Protein AF-A0A3A9BJT8-F1 (afdb_monomer)

Secondary structure (DSSP, 8-state):
-HHHHHHHHHHHHHHHHHHHHHHHHHHTT-EETTEEHHHHHHHHTT-HHHHHHHHHHHHHHHHHHHHHHHHHH-

Solvent-accessible surface area (backbone atoms only — not comparable to full-atom values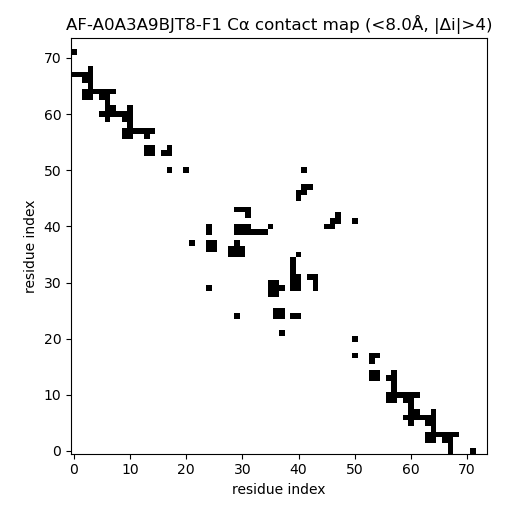): 3753 Å² total; per-residue (Å²): 101,72,48,31,54,50,12,49,53,43,22,48,53,21,49,53,52,54,49,52,53,49,49,53,13,66,74,62,67,24,65,28,98,88,35,61,39,65,65,5,29,25,67,59,67,69,42,49,65,61,51,53,50,28,53,49,40,26,53,51,11,50,52,38,27,52,49,34,52,55,67,70,74,109

Foldseek 3Di:
DVQLVQLVVQLVVLVVVLVVLQVVQVVVQAADPNDGGSVSSCVVVVCVVVNVVSVVSNVSSVVSNVVVVVVVVD

Mean predicted aligned error: 6.65 Å

Radius of gyration: 15.93 Å; Cα contacts (8 Å, |Δi|>4): 86; chains: 1; bounding box: 35×14×47 Å

pLDDT: mean 80.3, std 8.97, range [51.66, 92.5]

Sequence (74 aa):
MKKIFCGAVVALIGVIYSIALMVLATVNDVYSNGLSGLWGLLQGYDVELPFIISLGVVIVGILVCIWGVFEKKK

Structure (mmCIF, N/CA/C/O backbone):
data_AF-A0A3A9BJT8-F1
#
_entry.id   AF-A0A3A9BJT8-F1
#
loop_
_atom_site.group_PDB
_atom_site.id
_atom_site.type_symbol
_atom_site.label_atom_id
_atom_site.label_alt_id
_atom_site.label_comp_id
_atom_site.label_asym_id
_atom_site.label_entity_id
_atom_site.label_seq_id
_atom_site.pdbx_PDB_ins_code
_atom_site.Cartn_x
_atom_site.Cartn_y
_atom_site.Cartn_z
_atom_site.occupancy
_atom_site.B_iso_or_equiv
_atom_site.auth_seq_id
_atom_site.auth_comp_id
_atom_site.auth_asym_id
_atom_site.auth_atom_id
_atom_site.pdbx_PDB_model_num
ATOM 1 N N . MET A 1 1 ? -8.428 -1.463 22.160 1.00 61.69 1 MET A N 1
ATOM 2 C CA . MET A 1 1 ? -7.070 -0.921 21.901 1.00 61.69 1 MET A CA 1
ATOM 3 C C . MET A 1 1 ? -6.256 -1.858 21.019 1.00 61.69 1 MET A C 1
ATOM 5 O O . MET A 1 1 ? -5.774 -1.396 20.000 1.00 61.69 1 MET A O 1
ATOM 9 N N . LYS A 1 2 ? -6.192 -3.168 21.317 1.00 74.12 2 LYS A N 1
ATOM 10 C CA . LYS A 1 2 ? -5.471 -4.159 20.488 1.00 74.12 2 LYS A CA 1
ATOM 11 C C . LYS A 1 2 ? -5.851 -4.145 18.992 1.00 74.12 2 LYS A C 1
ATOM 13 O O . LYS A 1 2 ? -4.965 -4.169 18.150 1.00 74.12 2 LYS A O 1
ATOM 18 N N . LYS A 1 3 ? -7.146 -4.032 18.662 1.00 73.69 3 LYS A N 1
ATOM 19 C CA . LYS A 1 3 ? -7.638 -4.003 17.267 1.00 73.69 3 LYS A CA 1
ATOM 20 C C . LYS A 1 3 ? -7.216 -2.747 16.491 1.00 73.69 3 LYS A C 1
ATOM 22 O O . LYS A 1 3 ? -6.837 -2.856 15.337 1.00 73.69 3 LYS A O 1
ATOM 27 N N . ILE A 1 4 ? -7.201 -1.584 17.149 1.00 81.38 4 ILE A N 1
ATOM 28 C CA . ILE A 1 4 ? -6.760 -0.314 16.545 1.00 81.38 4 ILE A CA 1
ATOM 29 C C . ILE A 1 4 ? -5.261 -0.376 16.228 1.00 81.38 4 ILE A C 1
ATOM 31 O O . ILE A 1 4 ? -4.846 -0.018 15.135 1.00 81.38 4 ILE A O 1
ATOM 35 N N . PHE A 1 5 ? -4.455 -0.892 17.161 1.00 83.62 5 PHE A N 1
ATOM 36 C CA . PHE A 1 5 ? -3.022 -1.082 16.931 1.00 83.62 5 PHE A CA 1
ATOM 37 C C . PHE A 1 5 ? -2.757 -2.072 15.787 1.00 83.62 5 PHE A C 1
ATOM 39 O O . PHE A 1 5 ? -1.942 -1.801 14.915 1.00 83.62 5 PHE A O 1
ATOM 46 N N . CYS A 1 6 ? -3.494 -3.185 15.743 1.00 83.88 6 CYS A N 1
ATOM 47 C CA . CYS A 1 6 ? -3.376 -4.171 14.671 1.00 83.88 6 CYS A CA 1
ATOM 48 C C . CYS A 1 6 ? -3.744 -3.585 13.297 1.00 83.88 6 CYS A C 1
ATOM 50 O O . CYS A 1 6 ? -2.963 -3.715 12.359 1.00 83.88 6 CYS A O 1
ATOM 52 N N . GLY A 1 7 ? -4.871 -2.872 13.191 1.00 84.38 7 GLY A N 1
ATOM 53 C CA . GLY A 1 7 ? -5.263 -2.201 11.949 1.00 84.38 7 GLY A CA 1
ATOM 54 C C . GLY A 1 7 ? -4.247 -1.148 11.497 1.00 84.38 7 GLY A C 1
ATOM 55 O O . GLY A 1 7 ? -3.932 -1.071 10.312 1.00 84.38 7 GLY A O 1
ATOM 56 N N . ALA A 1 8 ? -3.663 -0.397 12.439 1.00 85.88 8 ALA A N 1
ATOM 57 C CA . ALA A 1 8 ? -2.655 0.616 12.139 1.00 85.88 8 ALA A CA 1
ATOM 58 C C . ALA A 1 8 ? -1.360 -0.005 11.597 1.00 85.88 8 ALA A C 1
ATOM 60 O O . ALA A 1 8 ? -0.801 0.507 10.633 1.00 85.88 8 ALA A O 1
ATOM 61 N N . VAL A 1 9 ? -0.911 -1.128 12.169 1.00 90.44 9 VAL A N 1
ATOM 62 C CA . VAL A 1 9 ? 0.261 -1.868 11.669 1.00 90.44 9 VAL A CA 1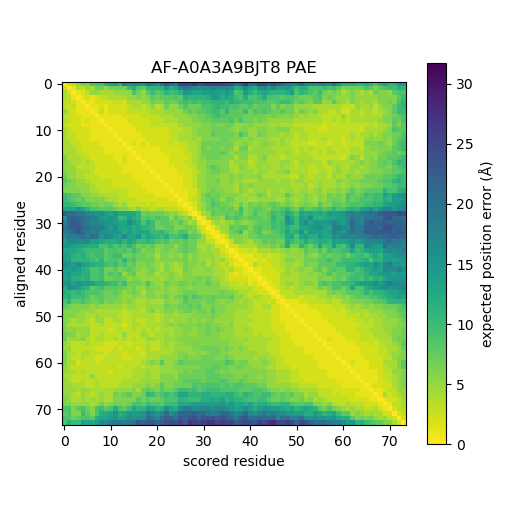
ATOM 63 C C . VAL A 1 9 ? 0.006 -2.407 10.260 1.00 90.44 9 VAL A C 1
ATOM 65 O O . VAL A 1 9 ? 0.854 -2.249 9.388 1.00 90.44 9 VAL A O 1
ATOM 68 N N . VAL A 1 10 ? -1.171 -2.986 10.007 1.00 88.44 10 VAL A N 1
ATOM 69 C CA . VAL A 1 10 ? -1.538 -3.502 8.676 1.00 88.44 10 VAL A CA 1
ATOM 70 C C . VAL A 1 10 ? -1.588 -2.376 7.639 1.00 88.44 10 VAL A C 1
ATOM 72 O O . VAL A 1 10 ? -1.025 -2.514 6.554 1.00 88.44 10 VAL A O 1
ATOM 75 N N . ALA A 1 11 ? -2.188 -1.234 7.987 1.00 88.31 11 ALA A N 1
ATOM 76 C CA . ALA A 1 11 ? -2.217 -0.066 7.112 1.00 88.31 11 ALA A CA 1
ATOM 77 C C . ALA A 1 11 ? -0.807 0.487 6.844 1.00 88.31 11 ALA A C 1
ATOM 79 O O . ALA A 1 11 ? -0.481 0.799 5.702 1.00 88.31 11 ALA A O 1
ATOM 80 N N . LEU A 1 12 ? 0.053 0.555 7.868 1.00 89.94 12 LEU A N 1
ATOM 81 C CA . LEU A 1 12 ? 1.443 0.999 7.726 1.00 89.94 12 LEU A CA 1
ATOM 82 C C . LEU A 1 12 ? 2.242 0.116 6.767 1.00 89.94 12 LEU A C 1
ATOM 84 O O . LEU A 1 12 ? 2.984 0.647 5.948 1.00 89.94 12 LEU A O 1
ATOM 88 N N . ILE A 1 13 ? 2.074 -1.206 6.827 1.00 90.50 13 ILE A N 1
ATOM 89 C CA . ILE A 1 13 ? 2.769 -2.133 5.922 1.00 90.50 13 ILE A CA 1
ATOM 90 C C . ILE A 1 13 ? 2.377 -1.862 4.463 1.00 90.50 13 ILE A C 1
ATOM 92 O O . ILE A 1 13 ? 3.257 -1.742 3.611 1.00 90.50 13 ILE A O 1
ATOM 96 N N . GLY A 1 14 ? 1.080 -1.700 4.179 1.00 87.06 14 GLY A N 1
ATOM 97 C CA . GLY A 1 14 ? 0.612 -1.366 2.830 1.00 87.06 14 GLY A CA 1
ATOM 98 C C . GLY A 1 14 ? 1.116 0.002 2.350 1.00 87.06 14 GLY A C 1
ATOM 99 O O . GLY A 1 14 ? 1.549 0.148 1.211 1.00 87.06 14 GLY A O 1
ATOM 100 N N . VAL A 1 15 ? 1.159 1.004 3.234 1.00 88.81 15 VAL A N 1
ATOM 101 C CA . VAL A 1 15 ? 1.710 2.328 2.898 1.00 88.81 15 VAL A CA 1
ATOM 102 C C . VAL A 1 15 ? 3.206 2.253 2.581 1.00 88.81 15 VAL A C 1
ATOM 104 O O . VAL A 1 15 ? 3.635 2.810 1.573 1.00 88.81 15 VAL A O 1
ATOM 107 N N . ILE A 1 16 ? 3.997 1.544 3.394 1.00 91.62 16 ILE A N 1
ATOM 108 C CA . ILE A 1 16 ? 5.440 1.366 3.161 1.00 91.62 16 ILE A CA 1
ATOM 109 C C . ILE A 1 16 ? 5.681 0.698 1.805 1.00 91.62 16 ILE A C 1
ATOM 111 O O . ILE A 1 16 ? 6.537 1.149 1.043 1.00 91.62 16 ILE A O 1
ATOM 115 N N . TYR A 1 17 ? 4.901 -0.333 1.479 1.00 87.38 17 TYR A N 1
ATOM 116 C CA . TYR A 1 17 ? 5.005 -1.027 0.199 1.00 87.38 17 TYR A CA 1
ATOM 117 C C . TYR A 1 17 ? 4.690 -0.103 -0.990 1.00 87.38 17 TYR A C 1
ATOM 119 O O . TYR A 1 17 ? 5.445 -0.057 -1.961 1.00 87.38 17 TYR A O 1
ATOM 127 N N . SER A 1 18 ? 3.631 0.704 -0.891 1.00 84.69 18 SER A N 1
ATOM 128 C CA . SER A 1 18 ? 3.275 1.681 -1.927 1.00 84.69 18 SER A CA 1
ATOM 129 C C . SER A 1 18 ? 4.345 2.766 -2.112 1.00 84.69 18 SER A C 1
ATOM 131 O O . SER A 1 18 ? 4.656 3.132 -3.245 1.00 84.69 18 SER A O 1
ATOM 133 N N . ILE A 1 19 ? 4.953 3.251 -1.021 1.00 87.00 19 ILE A N 1
ATOM 134 C CA . ILE A 1 19 ? 6.059 4.222 -1.084 1.00 87.00 19 ILE A CA 1
ATOM 135 C C . ILE A 1 19 ? 7.283 3.598 -1.760 1.00 87.00 19 ILE A C 1
ATOM 137 O O . ILE A 1 19 ? 7.886 4.235 -2.619 1.00 87.00 19 ILE A O 1
ATOM 141 N N . ALA A 1 20 ? 7.635 2.354 -1.423 1.00 86.56 20 ALA A N 1
ATOM 142 C CA . ALA A 1 20 ? 8.770 1.663 -2.031 1.00 86.56 20 ALA A CA 1
ATOM 143 C C . ALA A 1 20 ? 8.618 1.537 -3.557 1.00 86.56 20 ALA A C 1
ATOM 145 O O . ALA A 1 20 ? 9.564 1.825 -4.289 1.00 86.56 20 ALA A O 1
ATOM 146 N N . LEU A 1 21 ? 7.420 1.191 -4.043 1.00 81.25 21 LEU A N 1
ATOM 147 C CA . LEU A 1 21 ? 7.129 1.132 -5.480 1.00 81.25 21 LEU A CA 1
ATOM 148 C C . LEU A 1 21 ? 7.222 2.508 -6.155 1.00 81.25 21 LEU A C 1
ATOM 150 O O . LEU A 1 21 ? 7.756 2.626 -7.257 1.00 81.25 2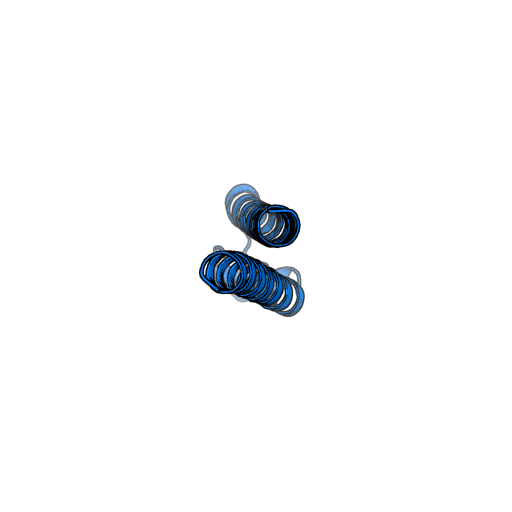1 LEU A O 1
ATOM 154 N N . MET A 1 22 ? 6.762 3.564 -5.483 1.00 81.19 22 MET A N 1
ATOM 155 C CA . MET A 1 22 ? 6.837 4.929 -6.007 1.00 81.19 22 MET A CA 1
ATOM 156 C C . MET A 1 22 ? 8.282 5.449 -6.081 1.00 81.19 22 MET A C 1
ATOM 158 O O . MET A 1 22 ? 8.671 6.080 -7.066 1.00 81.19 22 MET A O 1
ATOM 162 N N . VAL A 1 23 ? 9.101 5.151 -5.067 1.00 83.81 23 VAL A N 1
ATOM 163 C CA . VAL A 1 23 ? 10.540 5.455 -5.066 1.00 83.81 23 VAL A CA 1
ATOM 164 C C . VAL A 1 23 ? 11.243 4.690 -6.184 1.00 83.81 23 VAL A C 1
ATOM 166 O O . VAL A 1 23 ? 12.009 5.291 -6.932 1.00 83.81 23 VAL A O 1
ATOM 169 N N . LEU A 1 24 ? 10.939 3.401 -6.358 1.00 80.12 24 LEU A N 1
ATOM 170 C CA . LEU A 1 24 ? 11.503 2.589 -7.435 1.00 80.12 24 LEU A CA 1
ATOM 171 C C . LEU A 1 24 ? 11.196 3.186 -8.821 1.00 80.12 24 LEU A C 1
ATOM 173 O O . LEU A 1 24 ? 12.089 3.223 -9.669 1.00 80.12 24 LEU A O 1
ATOM 177 N N . ALA A 1 25 ? 9.979 3.709 -9.017 1.00 76.12 25 ALA A N 1
ATOM 178 C CA . ALA A 1 25 ? 9.549 4.361 -10.260 1.00 76.12 25 ALA A CA 1
ATOM 179 C C . ALA A 1 25 ? 10.296 5.666 -10.526 1.00 76.12 25 ALA A C 1
ATOM 181 O O . ALA A 1 25 ?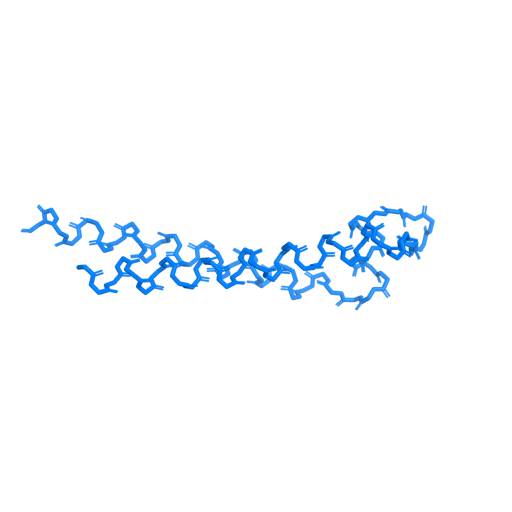 10.601 5.981 -11.672 1.00 76.12 25 ALA A O 1
ATOM 182 N N . THR A 1 26 ? 10.597 6.406 -9.460 1.00 76.12 26 THR A N 1
ATOM 183 C CA . THR A 1 26 ? 11.239 7.720 -9.542 1.00 76.12 26 THR A CA 1
ATOM 184 C C . THR A 1 26 ? 12.749 7.598 -9.742 1.00 76.12 26 THR A C 1
ATOM 186 O O . THR A 1 26 ? 13.330 8.364 -10.498 1.00 76.12 26 THR A O 1
ATOM 189 N N . VAL A 1 27 ? 13.394 6.632 -9.080 1.00 79.31 27 VAL A N 1
ATOM 190 C CA . VAL A 1 27 ? 14.853 6.437 -9.142 1.00 79.31 27 VAL A CA 1
ATOM 191 C C . VAL A 1 27 ? 15.299 5.808 -10.459 1.00 79.31 27 VAL A C 1
ATOM 193 O O . VAL A 1 27 ? 16.355 6.166 -10.968 1.00 79.31 27 VAL A O 1
ATOM 196 N N . ASN A 1 28 ? 14.523 4.871 -11.008 1.00 71.31 28 ASN A N 1
ATOM 197 C CA . ASN A 1 28 ? 14.929 4.131 -12.207 1.00 71.31 28 ASN A CA 1
ATOM 198 C C . ASN A 1 28 ? 14.405 4.733 -13.517 1.00 71.31 28 ASN A C 1
ATOM 200 O O . ASN A 1 28 ? 14.588 4.094 -14.548 1.00 71.31 28 ASN A O 1
ATOM 204 N N . ASP A 1 29 ? 13.751 5.904 -13.470 1.00 65.19 29 ASP A N 1
ATOM 205 C CA . ASP A 1 29 ? 13.124 6.577 -14.622 1.00 65.19 29 ASP A CA 1
ATOM 206 C C . ASP A 1 29 ? 12.427 5.544 -15.525 1.00 65.19 29 ASP A C 1
ATOM 208 O O . ASP A 1 29 ? 12.831 5.283 -16.654 1.00 65.19 29 ASP A O 1
ATOM 212 N N . VAL A 1 30 ? 11.482 4.792 -14.946 1.00 63.50 30 VAL A N 1
ATOM 213 C CA . VAL A 1 30 ? 11.000 3.561 -15.587 1.00 63.50 30 VAL A CA 1
ATOM 214 C C . VAL A 1 30 ? 10.080 3.901 -16.754 1.00 63.50 30 VAL A C 1
ATOM 216 O O . VAL A 1 30 ? 9.011 4.487 -16.565 1.00 63.50 30 VAL A O 1
ATOM 219 N N . TYR A 1 31 ? 10.491 3.478 -17.951 1.00 61.44 31 TYR A N 1
ATOM 220 C CA . TYR A 1 31 ? 9.705 3.566 -19.178 1.00 61.44 31 TYR A CA 1
ATOM 221 C C . TYR A 1 31 ? 9.229 2.179 -19.589 1.00 61.44 31 TYR A C 1
ATOM 223 O O . TYR A 1 31 ? 10.032 1.267 -19.778 1.00 61.44 31 TYR A O 1
ATOM 231 N N . SER A 1 32 ? 7.924 2.041 -19.800 1.00 66.12 32 SER A N 1
ATOM 232 C CA . SER A 1 32 ? 7.350 0.876 -20.470 1.00 66.12 32 SER A CA 1
ATOM 233 C C . SER A 1 32 ? 6.346 1.349 -21.513 1.00 66.12 32 SER A C 1
ATOM 235 O O . SER A 1 32 ? 5.529 2.225 -21.235 1.00 66.12 32 SER A O 1
ATOM 237 N N . ASN A 1 33 ? 6.451 0.837 -22.745 1.00 67.06 33 ASN A N 1
ATOM 238 C CA . ASN A 1 33 ? 5.612 1.235 -23.889 1.00 67.06 33 ASN A CA 1
ATOM 239 C C . ASN A 1 33 ? 5.529 2.759 -24.144 1.00 67.06 33 ASN A C 1
ATOM 241 O O . ASN A 1 33 ? 4.502 3.268 -24.585 1.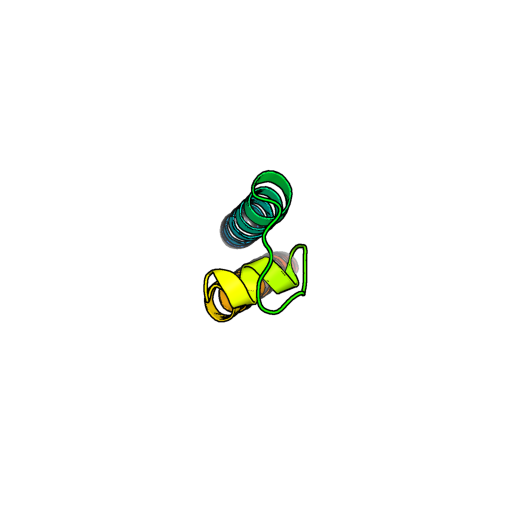00 67.06 33 ASN A O 1
ATOM 245 N N . GLY A 1 34 ? 6.602 3.506 -23.862 1.00 71.19 34 GLY A N 1
ATOM 246 C CA . GLY A 1 34 ? 6.637 4.967 -24.034 1.00 71.19 34 GLY A CA 1
ATOM 247 C C . GLY A 1 34 ? 5.901 5.767 -22.949 1.00 71.19 34 GLY A C 1
ATOM 248 O O . GLY A 1 34 ? 5.872 6.993 -23.025 1.00 71.19 34 GLY A O 1
ATOM 249 N N . LEU A 1 35 ? 5.345 5.101 -21.931 1.00 70.25 35 LEU A N 1
ATOM 250 C CA . LEU A 1 35 ? 4.775 5.722 -20.736 1.00 70.25 35 LEU A CA 1
ATOM 251 C C . LEU A 1 35 ? 5.814 5.732 -19.612 1.00 70.25 35 LEU A C 1
ATOM 253 O O . LEU A 1 35 ? 6.524 4.746 -19.405 1.00 70.25 35 LEU A O 1
ATOM 257 N N . SER A 1 36 ? 5.885 6.843 -18.883 1.00 72.06 36 SER A N 1
ATOM 258 C CA . SER A 1 36 ? 6.862 7.078 -17.819 1.00 72.06 36 SER A CA 1
ATOM 259 C C . SER A 1 36 ? 6.217 7.214 -16.442 1.00 72.06 36 SER A C 1
ATOM 261 O O . SER A 1 36 ? 4.998 7.357 -16.299 1.00 72.06 36 SER A O 1
ATOM 263 N N . GLY A 1 37 ? 7.048 7.153 -15.403 1.00 73.50 37 GLY A N 1
ATOM 264 C CA . GLY A 1 37 ? 6.616 7.314 -14.019 1.00 73.50 37 GLY A CA 1
ATOM 265 C C . GLY A 1 37 ? 5.920 6.070 -13.467 1.00 73.50 37 GLY A C 1
ATOM 266 O O . GLY A 1 37 ? 6.254 4.940 -13.817 1.00 73.50 37 GLY A O 1
ATOM 267 N N . LEU A 1 38 ? 4.950 6.268 -12.570 1.00 73.25 38 LEU A N 1
ATOM 268 C CA . LEU A 1 38 ? 4.324 5.165 -11.832 1.00 73.25 38 LEU A CA 1
ATOM 269 C C . LEU A 1 38 ? 3.650 4.147 -12.766 1.00 73.25 38 LEU A C 1
ATOM 271 O O . LEU A 1 38 ? 3.783 2.946 -12.562 1.00 73.25 38 LEU A O 1
ATOM 275 N N . TRP A 1 39 ? 2.978 4.618 -13.818 1.00 72.88 39 TRP A N 1
ATOM 276 C CA . TRP A 1 39 ? 2.288 3.746 -14.772 1.00 72.88 39 TRP A CA 1
ATOM 277 C C . TRP A 1 39 ? 3.260 2.953 -15.655 1.00 72.88 39 TRP A C 1
ATOM 279 O O . TRP A 1 39 ? 3.049 1.765 -15.891 1.00 72.88 39 TRP A O 1
ATOM 289 N N . GLY A 1 40 ? 4.363 3.590 -16.069 1.00 74.62 40 GLY A N 1
ATOM 290 C CA . GLY A 1 40 ? 5.464 2.926 -16.769 1.00 74.62 40 GLY A CA 1
ATOM 291 C C . GLY A 1 40 ? 6.110 1.833 -15.918 1.00 74.62 40 GLY A C 1
ATOM 292 O O . GLY A 1 40 ? 6.409 0.758 -16.430 1.00 74.62 40 GLY A O 1
ATOM 293 N N . LEU A 1 41 ? 6.243 2.052 -14.604 1.00 79.38 41 LEU A N 1
ATOM 294 C CA . LEU A 1 41 ? 6.726 1.027 -13.677 1.00 79.38 41 LEU A CA 1
ATOM 295 C C . LEU A 1 41 ? 5.736 -0.126 -13.497 1.00 79.38 41 LEU A C 1
ATOM 297 O O . LEU A 1 41 ? 6.156 -1.280 -13.541 1.00 79.38 41 LEU A O 1
ATOM 301 N N . LEU A 1 42 ? 4.446 0.165 -13.307 1.00 78.94 42 LEU A N 1
ATOM 302 C CA . LEU A 1 42 ? 3.427 -0.873 -13.121 1.00 78.94 42 LEU A CA 1
ATOM 303 C C . LEU A 1 42 ? 3.386 -1.837 -14.312 1.00 78.94 42 LEU A C 1
ATOM 305 O O . LEU A 1 42 ? 3.415 -3.045 -14.098 1.00 78.94 42 LEU A O 1
ATOM 309 N N . GLN A 1 43 ? 3.402 -1.305 -15.539 1.00 77.31 43 GLN A N 1
ATOM 310 C CA . GLN A 1 43 ? 3.472 -2.122 -16.754 1.00 77.31 43 GLN A CA 1
ATOM 311 C C . GLN A 1 43 ? 4.853 -2.740 -16.988 1.00 77.31 43 GLN A C 1
ATOM 313 O O . GLN A 1 43 ? 4.948 -3.853 -17.488 1.00 77.31 43 GLN A O 1
ATOM 318 N N . GLY A 1 44 ? 5.936 -2.019 -16.691 1.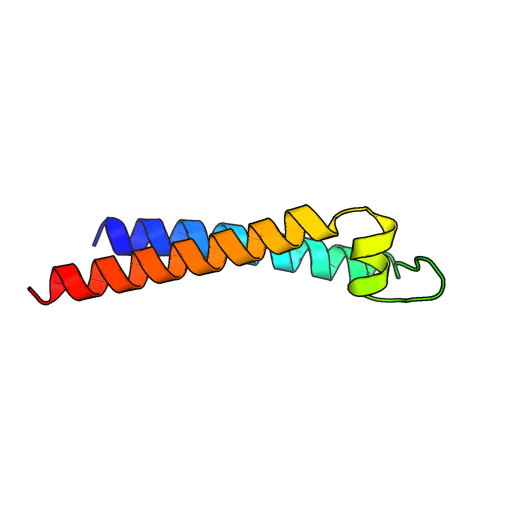00 74.31 44 GLY A N 1
ATOM 319 C CA . GLY A 1 44 ? 7.301 -2.477 -16.962 1.00 74.31 44 GLY A CA 1
ATOM 320 C C . GLY A 1 44 ? 7.758 -3.622 -16.061 1.00 74.31 44 GLY A C 1
ATOM 321 O O . GLY A 1 44 ? 8.517 -4.477 -16.504 1.00 74.31 44 GLY 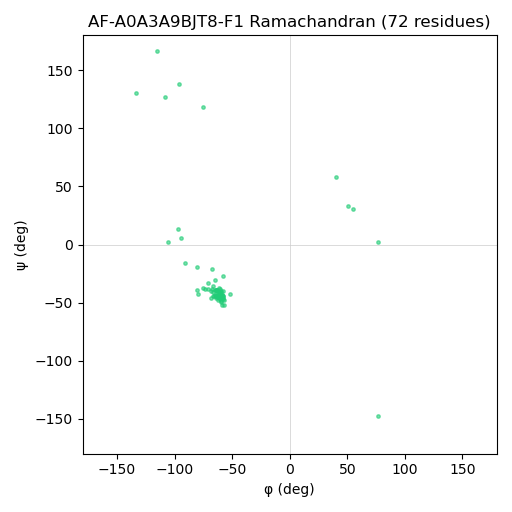A O 1
ATOM 322 N N . TYR A 1 45 ? 7.285 -3.649 -14.814 1.00 74.31 45 TYR A N 1
ATOM 323 C CA . TYR A 1 45 ? 7.630 -4.675 -13.827 1.00 74.31 45 TYR A CA 1
ATOM 324 C C . TYR A 1 45 ? 6.502 -5.686 -13.568 1.00 74.31 45 TYR A C 1
ATOM 326 O O . TYR A 1 45 ? 6.677 -6.557 -12.719 1.00 74.31 45 TYR A O 1
ATOM 334 N N . ASP A 1 46 ? 5.360 -5.577 -14.259 1.00 78.56 46 ASP A N 1
ATOM 335 C CA . ASP A 1 46 ? 4.156 -6.397 -14.020 1.00 78.56 46 ASP A CA 1
ATOM 336 C C . ASP A 1 46 ? 3.678 -6.337 -12.549 1.00 78.56 46 ASP A C 1
ATOM 338 O O . ASP A 1 46 ? 3.134 -7.278 -11.974 1.00 78.56 46 ASP A O 1
ATOM 342 N N . VAL A 1 47 ? 3.913 -5.196 -11.888 1.00 79.62 47 VAL A N 1
ATOM 343 C CA . VAL A 1 47 ? 3.606 -4.980 -10.459 1.00 79.62 47 VAL A CA 1
ATOM 344 C C . VAL A 1 47 ? 2.266 -4.276 -10.229 1.00 79.62 47 VAL A C 1
ATOM 346 O O . VAL A 1 47 ? 1.958 -3.837 -9.120 1.00 79.62 47 VAL A O 1
ATOM 349 N N . GLU A 1 48 ? 1.434 -4.196 -11.262 1.00 81.44 48 GLU A N 1
ATOM 350 C CA . GLU A 1 48 ? 0.071 -3.666 -11.195 1.00 81.44 48 GLU A CA 1
ATOM 351 C C . GLU A 1 48 ? -0.802 -4.395 -10.163 1.00 81.44 48 GLU A C 1
ATOM 353 O O . GLU A 1 48 ? -1.360 -3.768 -9.258 1.00 81.44 48 GLU A O 1
ATOM 358 N N . LEU A 1 49 ? -0.853 -5.726 -10.231 1.00 81.38 49 LEU A N 1
ATOM 359 C CA . LEU A 1 49 ? -1.575 -6.565 -9.276 1.00 81.38 49 LEU A CA 1
ATOM 360 C C . LEU A 1 49 ? -1.084 -6.393 -7.829 1.00 81.38 49 LEU A C 1
ATOM 362 O O . LEU A 1 49 ? -1.915 -6.124 -6.957 1.00 81.38 49 LEU A O 1
ATOM 366 N N . PRO A 1 50 ? 0.222 -6.507 -7.519 1.00 82.12 50 PRO A N 1
ATOM 367 C CA . PRO A 1 50 ? 0.691 -6.333 -6.148 1.00 82.12 50 PRO A CA 1
ATOM 368 C C . PRO A 1 50 ? 0.479 -4.910 -5.612 1.00 82.12 50 PRO A C 1
ATOM 370 O O . PRO A 1 50 ? 0.210 -4.753 -4.420 1.00 82.12 50 PRO A O 1
ATOM 373 N N . PHE A 1 51 ? 0.509 -3.876 -6.460 1.00 83.50 51 PHE A N 1
ATOM 374 C CA . PHE A 1 51 ? 0.147 -2.518 -6.046 1.00 83.50 51 PHE A CA 1
ATOM 375 C C . PHE A 1 51 ? -1.337 -2.404 -5.658 1.00 83.50 51 PHE A C 1
ATOM 377 O O . PHE A 1 51 ? -1.661 -1.843 -4.608 1.00 83.50 51 PHE A O 1
ATOM 384 N N . ILE A 1 52 ? -2.244 -2.994 -6.446 1.00 86.88 52 ILE A N 1
ATOM 385 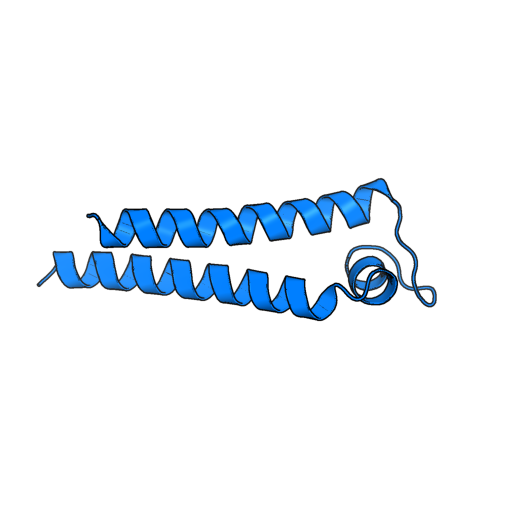C CA . ILE A 1 52 ? -3.682 -3.043 -6.128 1.00 86.88 52 ILE A CA 1
ATOM 386 C C . ILE A 1 52 ? -3.926 -3.810 -4.822 1.00 86.88 52 ILE A C 1
ATOM 388 O O . ILE A 1 52 ? -4.693 -3.356 -3.969 1.00 86.88 52 ILE A O 1
ATOM 392 N N . ILE A 1 53 ? -3.243 -4.942 -4.628 1.00 88.06 53 ILE A N 1
ATOM 393 C CA . ILE A 1 53 ? -3.325 -5.724 -3.388 1.00 88.06 53 ILE A CA 1
ATOM 394 C C . ILE A 1 53 ? -2.857 -4.879 -2.199 1.00 88.06 53 ILE A C 1
ATOM 396 O O . ILE A 1 53 ? -3.533 -4.854 -1.173 1.00 88.06 53 ILE A O 1
ATOM 400 N N . SER A 1 54 ? -1.756 -4.136 -2.341 1.00 88.19 54 SER A N 1
ATOM 401 C CA . SER A 1 54 ? -1.256 -3.231 -1.300 1.00 88.19 54 SER A CA 1
ATOM 402 C C . SER A 1 54 ? -2.288 -2.175 -0.902 1.00 88.19 54 SER A C 1
ATOM 404 O O . SER A 1 54 ? -2.567 -1.992 0.285 1.00 88.19 54 SER A O 1
ATOM 406 N N . LEU A 1 55 ? -2.930 -1.527 -1.880 1.00 87.94 55 LEU A N 1
ATOM 407 C CA . LEU A 1 55 ? -4.024 -0.589 -1.613 1.00 87.94 55 LEU A CA 1
ATOM 408 C C . LEU A 1 55 ? -5.192 -1.270 -0.887 1.00 87.94 55 LEU A C 1
ATOM 410 O O . LEU A 1 55 ? -5.731 -0.713 0.071 1.00 87.94 55 LEU A O 1
ATOM 414 N N . GLY A 1 56 ? -5.535 -2.497 -1.282 1.00 90.69 56 GLY A N 1
ATOM 415 C CA . GLY A 1 56 ? -6.524 -3.317 -0.584 1.00 90.69 56 GLY A CA 1
ATOM 416 C C . GLY A 1 56 ? -6.161 -3.561 0.884 1.00 90.69 56 GLY A C 1
ATOM 417 O O . GLY A 1 56 ? -7.002 -3.384 1.765 1.00 90.69 56 GLY A O 1
ATOM 418 N N . VAL A 1 57 ? -4.898 -3.887 1.173 1.00 89.44 57 VAL A N 1
ATOM 419 C CA . VAL A 1 57 ? -4.395 -4.090 2.543 1.00 89.44 57 VAL A CA 1
ATOM 420 C C . VAL A 1 57 ? -4.514 -2.811 3.376 1.00 89.44 57 VAL A C 1
ATOM 422 O O . VAL A 1 57 ? -4.940 -2.879 4.532 1.00 89.44 57 VAL A O 1
ATOM 425 N N . VAL A 1 58 ? -4.222 -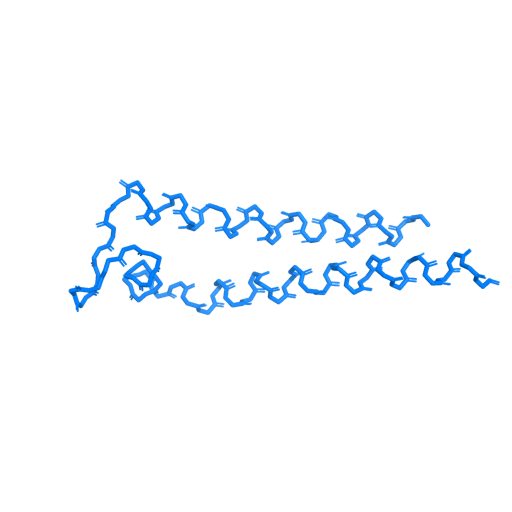1.640 2.798 1.00 90.25 58 VAL A N 1
ATOM 426 C CA . VAL A 1 58 ? -4.413 -0.347 3.478 1.00 90.25 58 VAL A CA 1
ATOM 427 C C . VAL A 1 58 ? -5.883 -0.129 3.841 1.00 90.25 58 VAL A C 1
ATOM 429 O O . VAL A 1 58 ? -6.184 0.201 4.990 1.00 90.25 58 VAL A O 1
ATOM 432 N N . ILE A 1 59 ? -6.807 -0.364 2.903 1.00 92.50 59 ILE A N 1
ATOM 433 C CA . ILE A 1 59 ? -8.252 -0.218 3.139 1.00 92.50 59 ILE A CA 1
ATOM 434 C C . ILE A 1 59 ? -8.711 -1.153 4.263 1.00 92.50 59 ILE A C 1
ATOM 436 O O . ILE A 1 59 ? -9.398 -0.716 5.188 1.00 92.50 59 ILE A O 1
ATOM 440 N N . VAL A 1 60 ? -8.292 -2.421 4.236 1.00 91.12 60 VAL A N 1
ATOM 441 C CA . VAL A 1 60 ? -8.616 -3.397 5.288 1.00 91.12 60 VAL A CA 1
ATOM 442 C C . VAL A 1 60 ? -8.064 -2.948 6.643 1.00 91.12 60 VAL A C 1
ATOM 444 O O . VAL A 1 60 ? -8.790 -2.978 7.637 1.00 91.12 60 VAL A O 1
ATOM 447 N N . GLY A 1 61 ? -6.819 -2.468 6.697 1.00 87.56 61 GLY A N 1
ATOM 448 C CA . GLY A 1 61 ? -6.218 -1.929 7.920 1.00 87.56 61 GLY A CA 1
ATOM 449 C C . GLY A 1 61 ? -7.018 -0.760 8.507 1.00 87.56 61 GLY A C 1
ATOM 450 O O . GLY A 1 61 ? -7.304 -0.742 9.707 1.00 87.56 61 GLY A O 1
ATOM 451 N N . ILE A 1 62 ? -7.466 0.173 7.660 1.00 88.94 62 ILE A N 1
ATOM 452 C CA . ILE A 1 62 ? -8.310 1.308 8.066 1.00 88.94 62 ILE A CA 1
ATOM 453 C C . ILE A 1 62 ? -9.672 0.825 8.585 1.00 88.94 62 ILE A C 1
ATOM 455 O O . ILE A 1 62 ? -10.120 1.286 9.636 1.00 88.94 62 ILE A O 1
ATOM 459 N N . LEU A 1 63 ? -10.319 -0.127 7.909 1.00 90.56 63 LEU A N 1
ATOM 460 C CA . LEU A 1 63 ? -11.601 -0.690 8.352 1.00 90.56 63 LEU A CA 1
ATOM 461 C C . LEU A 1 63 ? -11.486 -1.355 9.732 1.00 90.56 63 LEU A C 1
ATOM 463 O O . LEU A 1 63 ? -12.345 -1.149 10.592 1.00 90.56 63 LEU A O 1
ATOM 467 N N . VAL A 1 64 ? -10.399 -2.090 9.982 1.00 87.50 64 VAL A N 1
ATOM 468 C CA . VAL A 1 64 ? -10.110 -2.699 11.291 1.00 87.50 64 VAL A CA 1
ATOM 469 C C . VAL A 1 64 ? -9.880 -1.630 12.367 1.00 87.50 64 VAL A C 1
ATOM 471 O O . VAL A 1 64 ? -10.369 -1.775 13.493 1.00 87.50 64 VAL A O 1
ATOM 474 N N . CYS A 1 65 ? -9.196 -0.530 12.034 1.00 86.25 65 CYS A N 1
ATOM 475 C CA . CYS A 1 65 ? -9.053 0.620 12.929 1.00 86.25 65 CYS A CA 1
ATOM 476 C C . CYS A 1 65 ? -10.409 1.231 13.297 1.00 86.25 65 CYS A C 1
ATOM 478 O O . CYS A 1 65 ? -10.685 1.423 14.483 1.00 86.25 65 CYS A O 1
ATOM 480 N N . ILE A 1 66 ? -11.258 1.499 12.299 1.00 87.31 66 ILE A N 1
ATOM 481 C CA . ILE A 1 66 ? -12.591 2.084 12.488 1.00 87.31 66 ILE A CA 1
ATOM 482 C C . ILE A 1 66 ? -13.442 1.171 13.374 1.00 87.31 66 ILE A C 1
ATOM 484 O O . ILE A 1 66 ? -13.994 1.633 14.374 1.00 87.31 66 ILE A O 1
ATOM 488 N N . TRP A 1 67 ? -13.482 -0.134 13.087 1.00 88.06 67 TRP A N 1
ATOM 489 C CA . TRP A 1 67 ? -14.190 -1.106 13.924 1.00 88.06 67 TRP A CA 1
ATOM 490 C C . TRP A 1 67 ? -13.673 -1.066 15.367 1.00 88.06 67 TRP A C 1
ATOM 492 O O . TRP A 1 67 ? -14.453 -0.933 16.310 1.00 88.06 67 TRP A O 1
ATOM 502 N N . GLY A 1 68 ? -12.352 -1.077 15.560 1.00 84.19 68 GLY A N 1
ATOM 503 C CA . GLY A 1 68 ? -11.744 -0.993 16.886 1.00 84.19 68 GLY A CA 1
ATOM 504 C C . GLY A 1 68 ? -12.135 0.258 17.689 1.00 84.19 68 GLY A C 1
ATOM 505 O O . GLY A 1 68 ? -12.135 0.197 18.922 1.00 84.19 68 GLY A O 1
ATOM 506 N N . VAL A 1 69 ? -12.474 1.367 17.020 1.00 83.00 69 VAL A N 1
ATOM 507 C CA . VAL A 1 69 ? -12.995 2.601 17.638 1.00 83.00 69 VAL A CA 1
ATOM 508 C C . VAL A 1 69 ? -14.487 2.485 17.964 1.00 83.00 69 VAL A C 1
ATOM 510 O O . VAL A 1 69 ? -14.895 2.871 19.059 1.00 83.00 69 VAL A O 1
ATOM 513 N N . PHE A 1 70 ? -15.304 1.924 17.070 1.00 78.62 70 PHE A N 1
ATOM 514 C CA . PHE A 1 70 ? -16.737 1.714 17.322 1.00 78.62 70 PHE A CA 1
ATOM 515 C C . PHE A 1 70 ? -16.994 0.743 18.479 1.00 78.62 70 PHE A C 1
ATOM 517 O O . PHE A 1 70 ? -17.854 0.992 19.318 1.00 78.62 70 PHE A O 1
ATOM 524 N N . GLU A 1 71 ? -16.200 -0.320 18.582 1.00 77.94 71 GLU A N 1
ATOM 525 C CA . GLU A 1 71 ? -16.286 -1.302 19.672 1.00 77.94 71 GLU A CA 1
ATOM 526 C C . GLU A 1 71 ? -15.869 -0.712 21.029 1.00 77.94 71 GLU A C 1
ATOM 528 O O . GLU A 1 71 ? -16.245 -1.223 22.072 1.00 77.94 71 GLU A O 1
ATOM 533 N N . LYS A 1 72 ? -15.097 0.381 21.024 1.00 64.69 72 LYS A N 1
ATOM 534 C CA . LYS A 1 72 ? -14.728 1.150 22.220 1.00 64.69 72 LYS A CA 1
ATOM 535 C C . LYS A 1 72 ? -15.828 2.110 22.688 1.00 64.69 72 LYS A C 1
ATOM 537 O O . LYS A 1 72 ? -15.739 2.580 23.818 1.00 64.69 72 LYS A O 1
ATOM 542 N N . LYS A 1 73 ? -16.790 2.454 21.822 1.00 60.06 73 LYS A N 1
ATOM 543 C CA . LYS A 1 73 ? -17.924 3.341 22.141 1.00 60.06 73 LYS A CA 1
ATOM 544 C C . LYS A 1 73 ? -19.163 2.599 22.649 1.00 60.06 73 LYS A C 1
ATOM 546 O O . LYS A 1 73 ? -20.065 3.261 23.154 1.00 60.06 73 LYS A O 1
ATOM 551 N N . LYS A 1 74 ? -19.225 1.284 22.458 1.00 51.66 74 LYS A N 1
ATOM 552 C CA . LYS A 1 74 ? -20.292 0.421 22.965 1.00 51.66 74 LYS A CA 1
ATOM 553 C C . LYS A 1 74 ? -19.896 -0.142 24.325 1.00 51.66 74 LYS A C 1
ATOM 555 O O . LYS A 1 74 ? -20.814 -0.310 25.151 1.00 51.66 74 LYS A O 1
#